Protein AF-A0AA35G969-F1 (afdb_monomer)

Nearest PDB structures (fol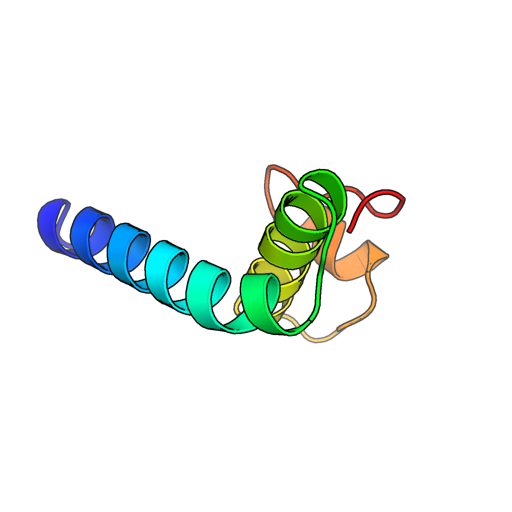dseek):
  4xz7-assembly1_B  TM=4.900E-01  e=9.683E+00  Streptococcus suis
  5c6g-assembly1_A  TM=3.850E-01  e=7.160E+00  Eremothecium gossypii ATCC 10895

Radius of gyration: 12.57 Å; Cα contacts (8 Å, |Δi|>4): 44; chains: 1; bounding box: 26×26×33 Å

Organism: NCBI:txid671077

Mean predicted aligned error: 3.73 Å

Secondary structure (DSSP, 8-state):
--HHHHHHHHHHHHHHHHHHHHHH--SHHHHHHHHHHHHHHHS--S--SHHHHHTTSTT--TT--

Foldseek 3Di:
DDPVVVVVVVVVLVVVLCVVCVVPDDDPLSSVLSSLLVVLVVDDDDDSQLVVSQVPDPNRDSVRD

Sequence (65 aa):
MNYQQGVALRELLEQFLAQILFAVCSRNQQHQRGSVYVRGLLLDGERKSVGAMAERIPDGNEQAM

Structure (mmCIF, N/CA/C/O backbone):
data_AF-A0AA35G969-F1
#
_entry.id   AF-A0AA35G969-F1
#
loop_
_atom_site.group_PDB
_atom_site.id
_atom_site.type_symbol
_atom_site.label_atom_id
_atom_site.label_alt_id
_atom_site.label_comp_id
_atom_site.label_asym_id
_atom_site.label_entity_id
_atom_site.label_seq_id
_atom_site.pdbx_PDB_ins_code
_atom_site.Cartn_x
_atom_site.Cartn_y
_atom_site.Cartn_z
_atom_site.occupancy
_atom_site.B_iso_or_equiv
_atom_site.auth_seq_id
_atom_site.auth_comp_id
_atom_site.auth_asym_id
_atom_site.auth_atom_id
_atom_site.pdbx_PDB_model_num
ATOM 1 N N . MET A 1 1 ? -11.599 1.585 17.264 1.00 65.44 1 MET A N 1
ATOM 2 C CA . MET A 1 1 ? -10.369 2.394 17.115 1.00 65.44 1 MET A CA 1
ATOM 3 C C . MET A 1 1 ? -10.700 3.836 17.472 1.00 65.44 1 MET A C 1
ATOM 5 O O . MET A 1 1 ? -11.725 4.317 17.007 1.00 65.44 1 MET A O 1
ATOM 9 N N . ASN A 1 2 ? -9.917 4.500 18.327 1.00 87.25 2 ASN A N 1
ATOM 10 C CA . ASN A 1 2 ? -10.140 5.915 18.652 1.00 87.25 2 ASN A CA 1
ATOM 11 C C . ASN A 1 2 ? -9.773 6.777 17.427 1.00 87.25 2 ASN A C 1
ATOM 13 O O . ASN A 1 2 ? -8.775 6.499 16.766 1.0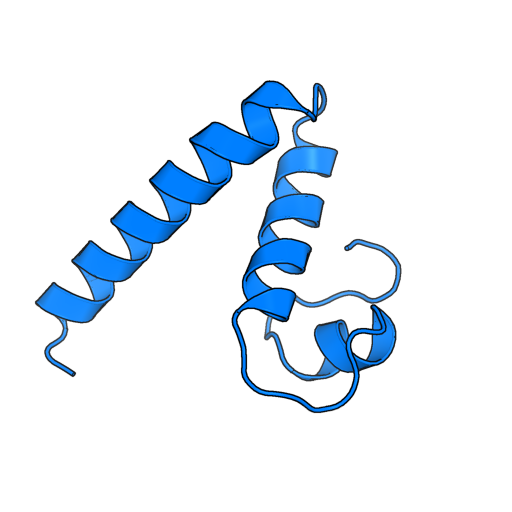0 87.25 2 ASN A O 1
ATOM 17 N N . TYR A 1 3 ? -10.558 7.812 17.116 1.00 82.81 3 TYR A N 1
ATOM 18 C CA . TYR A 1 3 ? -10.311 8.710 15.980 1.00 82.81 3 TYR A CA 1
ATOM 19 C C . TYR A 1 3 ? -8.878 9.273 15.976 1.00 82.81 3 TYR A C 1
ATOM 21 O O . TYR A 1 3 ? -8.214 9.259 14.944 1.00 82.81 3 TYR A O 1
ATOM 29 N N . GLN A 1 4 ? -8.364 9.657 17.150 1.00 87.12 4 GLN A N 1
ATOM 30 C CA . GLN A 1 4 ? -6.997 10.169 17.311 1.00 87.12 4 GLN A CA 1
ATOM 31 C C . GLN A 1 4 ? -5.931 9.120 16.955 1.00 87.12 4 GLN A C 1
ATOM 33 O O . GLN A 1 4 ? -4.928 9.436 16.322 1.00 87.12 4 GLN A O 1
ATOM 38 N N . GLN A 1 5 ? -6.178 7.849 17.289 1.00 87.62 5 GLN A N 1
ATOM 39 C CA . GLN A 1 5 ? -5.293 6.742 16.909 1.00 87.62 5 GLN A CA 1
ATOM 40 C C . GLN A 1 5 ? -5.312 6.514 15.392 1.00 87.62 5 GLN A C 1
ATOM 42 O O . GLN A 1 5 ? -4.275 6.234 14.801 1.00 87.62 5 GLN A O 1
ATOM 47 N N . GLY A 1 6 ? -6.478 6.664 14.754 1.00 89.12 6 GLY A N 1
ATOM 48 C CA . GLY A 1 6 ? -6.618 6.531 13.303 1.00 89.12 6 GLY A CA 1
ATOM 49 C C . GLY A 1 6 ? -5.908 7.637 12.516 1.00 89.12 6 GLY A C 1
ATOM 50 O O . GLY A 1 6 ? -5.366 7.366 11.447 1.00 89.12 6 GLY A O 1
ATOM 51 N N . VAL A 1 7 ? -5.885 8.865 13.042 1.00 93.25 7 VAL A N 1
ATOM 52 C CA . VAL A 1 7 ? -5.120 9.980 12.458 1.00 93.25 7 VAL A CA 1
ATOM 53 C C . VAL A 1 7 ? -3.618 9.731 12.603 1.00 93.25 7 VAL A C 1
ATOM 55 O O . VAL A 1 7 ? -2.916 9.716 11.597 1.00 93.25 7 VAL A O 1
ATOM 58 N N . ALA A 1 8 ? -3.143 9.421 13.812 1.00 94.69 8 ALA A N 1
ATOM 59 C CA . ALA A 1 8 ? -1.723 9.157 14.055 1.00 94.69 8 ALA A CA 1
ATOM 60 C C . ALA A 1 8 ? -1.186 7.982 13.217 1.00 94.69 8 ALA A C 1
ATOM 62 O O . ALA A 1 8 ? -0.084 8.041 12.675 1.00 94.69 8 ALA A O 1
ATOM 63 N N . LEU A 1 9 ? -1.980 6.916 13.059 1.00 93.62 9 LEU A N 1
ATOM 64 C CA . LEU A 1 9 ? -1.604 5.774 12.224 1.00 93.62 9 LEU A CA 1
ATOM 65 C C . LEU A 1 9 ? -1.484 6.156 10.743 1.00 93.62 9 LEU A C 1
ATOM 67 O O . LEU A 1 9 ? -0.605 5.652 10.046 1.00 93.62 9 LEU A O 1
ATOM 71 N N . ARG A 1 10 ? -2.353 7.049 10.259 1.00 91.94 10 ARG A N 1
ATOM 72 C CA . ARG A 1 10 ? -2.299 7.543 8.881 1.00 91.94 10 ARG A CA 1
ATOM 73 C C . ARG A 1 10 ? -1.035 8.353 8.632 1.00 91.94 10 ARG A C 1
ATOM 75 O O . ARG A 1 10 ? -0.348 8.093 7.654 1.00 91.94 10 ARG A O 1
ATOM 82 N N . GLU A 1 11 ? -0.701 9.265 9.538 1.00 95.94 11 GLU A N 1
ATOM 83 C CA . GLU A 1 11 ? 0.524 10.066 9.446 1.00 95.94 11 GLU A CA 1
ATOM 84 C C . GLU A 1 11 ? 1.779 9.187 9.490 1.00 95.94 11 GLU A C 1
ATOM 86 O O . GLU A 1 11 ? 2.726 9.414 8.737 1.00 95.94 11 GLU A O 1
ATOM 91 N N . LEU A 1 12 ? 1.781 8.153 10.338 1.00 96.12 12 LEU A N 1
ATOM 92 C CA . LEU A 1 12 ? 2.880 7.192 10.405 1.00 96.12 12 LEU A CA 1
ATOM 93 C C . LEU A 1 12 ? 3.034 6.423 9.087 1.00 96.12 12 LEU A C 1
ATOM 95 O O . LEU A 1 12 ? 4.148 6.248 8.593 1.00 96.12 12 LEU A O 1
ATOM 99 N N . LEU A 1 13 ? 1.917 5.977 8.508 1.00 94.25 13 LEU A N 1
ATOM 100 C CA . LEU A 1 13 ? 1.914 5.284 7.226 1.00 94.25 13 LEU A CA 1
ATOM 101 C C . LEU A 1 13 ? 2.424 6.192 6.100 1.00 94.25 13 LEU A C 1
ATOM 103 O O . LEU A 1 13 ? 3.241 5.756 5.297 1.00 94.25 13 LEU A O 1
ATOM 107 N N . GLU A 1 14 ? 2.000 7.454 6.056 1.00 94.31 14 GLU A N 1
ATOM 108 C CA . GLU A 1 14 ? 2.475 8.431 5.070 1.00 94.31 14 GLU A CA 1
ATOM 109 C C . GLU A 1 14 ? 3.986 8.682 5.190 1.00 94.31 14 GLU A C 1
ATOM 111 O O . GLU A 1 14 ? 4.687 8.690 4.177 1.00 94.31 14 GLU A O 1
ATOM 116 N N . GLN A 1 15 ? 4.512 8.801 6.413 1.00 96.00 15 GLN A N 1
ATOM 117 C CA . GLN A 1 15 ? 5.953 8.942 6.658 1.00 96.00 15 GLN A CA 1
ATOM 118 C C . GLN A 1 15 ? 6.743 7.707 6.211 1.00 96.00 15 GLN A C 1
ATOM 120 O O . GLN A 1 15 ? 7.771 7.834 5.545 1.00 96.00 15 GLN A O 1
ATOM 125 N N . PHE A 1 16 ? 6.249 6.511 6.534 1.00 94.81 16 PHE A N 1
ATOM 126 C CA . PHE A 1 16 ? 6.858 5.251 6.109 1.00 94.81 16 PHE A CA 1
ATOM 127 C C . PHE A 1 16 ? 6.888 5.122 4.580 1.00 94.81 16 PHE A C 1
ATOM 129 O O . PHE A 1 16 ? 7.922 4.796 3.992 1.00 94.81 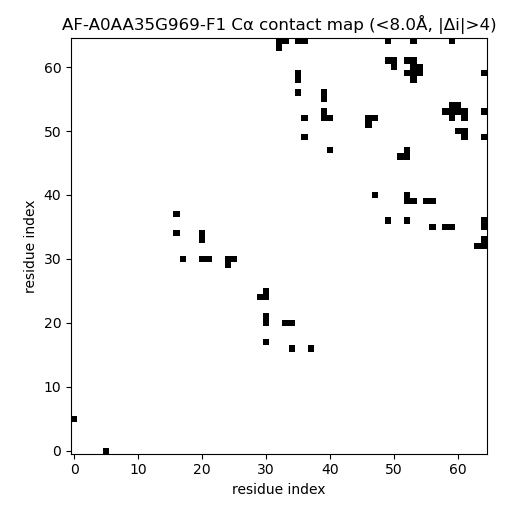16 PHE A O 1
ATOM 136 N N . LEU A 1 17 ? 5.769 5.430 3.919 1.00 95.06 17 LEU A N 1
ATOM 137 C CA . LEU A 1 17 ? 5.670 5.410 2.463 1.00 95.06 17 LEU A CA 1
ATOM 138 C C . LEU A 1 17 ? 6.616 6.426 1.829 1.00 95.06 17 LEU A C 1
ATOM 140 O O . LEU A 1 17 ? 7.290 6.090 0.859 1.00 95.06 17 LEU A O 1
ATOM 144 N N . ALA A 1 18 ? 6.724 7.633 2.389 1.00 94.06 18 ALA A N 1
ATOM 145 C CA . ALA A 1 18 ? 7.685 8.620 1.921 1.00 94.06 18 ALA A CA 1
ATOM 146 C C . ALA A 1 18 ? 9.125 8.090 2.039 1.00 94.06 18 ALA A C 1
ATOM 148 O O . ALA A 1 18 ? 9.873 8.131 1.064 1.00 94.06 18 ALA A O 1
ATOM 149 N N . GLN A 1 19 ? 9.503 7.514 3.181 1.00 95.12 19 GLN A N 1
ATOM 150 C CA . GLN A 1 19 ? 10.853 6.986 3.392 1.00 95.12 19 GLN A CA 1
ATOM 151 C C . GLN A 1 19 ? 11.246 5.929 2.348 1.00 95.12 19 GLN A C 1
ATOM 153 O O . GLN A 1 19 ? 12.368 5.947 1.844 1.00 95.12 19 GLN A O 1
ATOM 158 N N . ILE A 1 20 ? 10.325 5.028 2.001 1.00 94.12 20 ILE A N 1
ATOM 159 C CA . ILE A 1 20 ? 10.587 3.971 1.020 1.00 94.12 20 ILE A CA 1
ATOM 160 C C . ILE A 1 20 ? 10.539 4.520 -0.406 1.00 94.12 20 ILE A C 1
ATOM 162 O O . ILE A 1 20 ? 11.455 4.285 -1.191 1.00 94.12 20 ILE A O 1
ATOM 166 N N . LEU A 1 21 ? 9.481 5.252 -0.761 1.00 95.06 21 LEU A N 1
ATOM 167 C CA . LEU A 1 21 ? 9.218 5.641 -2.146 1.00 95.06 21 LEU A CA 1
ATOM 168 C C . LEU A 1 21 ? 10.162 6.741 -2.630 1.00 95.06 21 LEU A C 1
ATOM 170 O O . LEU A 1 21 ? 10.584 6.688 -3.781 1.00 95.06 21 LEU A O 1
ATOM 174 N N . PHE A 1 22 ? 10.567 7.692 -1.782 1.00 92.81 22 PHE A N 1
ATOM 175 C CA . PHE A 1 22 ? 11.566 8.691 -2.184 1.00 92.81 22 PHE A CA 1
ATOM 176 C C . PHE A 1 22 ? 12.949 8.077 -2.440 1.00 92.81 22 PHE A C 1
ATOM 178 O O . PHE A 1 22 ? 13.722 8.644 -3.208 1.00 92.81 22 PHE A O 1
ATOM 185 N N . ALA A 1 23 ? 13.254 6.916 -1.853 1.00 91.88 23 ALA A N 1
ATOM 186 C CA . ALA A 1 23 ? 14.517 6.223 -2.090 1.00 91.88 23 ALA A CA 1
ATOM 187 C C . ALA A 1 23 ? 14.558 5.482 -3.440 1.00 91.88 23 ALA A C 1
ATOM 189 O O . ALA A 1 23 ? 15.633 5.339 -4.019 1.00 91.88 23 ALA A O 1
ATOM 190 N N . VAL A 1 24 ? 13.412 5.009 -3.948 1.00 91.31 24 VAL A N 1
ATOM 191 C CA . VAL A 1 24 ? 13.349 4.137 -5.143 1.00 91.31 24 VAL A CA 1
ATOM 192 C C . VAL A 1 24 ? 12.658 4.766 -6.355 1.00 91.31 24 VAL A C 1
ATOM 194 O O . VAL A 1 24 ? 12.860 4.318 -7.482 1.00 91.31 24 VAL A O 1
ATOM 197 N N . CYS A 1 25 ? 11.855 5.807 -6.153 1.00 93.56 25 CYS A N 1
ATOM 198 C CA . CYS A 1 25 ? 11.066 6.454 -7.194 1.00 93.56 25 CYS A CA 1
ATOM 199 C C . CYS A 1 25 ? 11.454 7.928 -7.321 1.00 93.56 25 CYS A C 1
ATOM 201 O O . CYS A 1 25 ? 11.512 8.662 -6.337 1.00 93.56 25 CYS A O 1
ATOM 203 N N . SER A 1 26 ? 11.655 8.387 -8.554 1.00 91.19 26 SER A N 1
ATOM 204 C CA . SER A 1 26 ? 12.072 9.765 -8.850 1.00 91.19 26 SER A CA 1
ATOM 205 C C . SER A 1 26 ? 1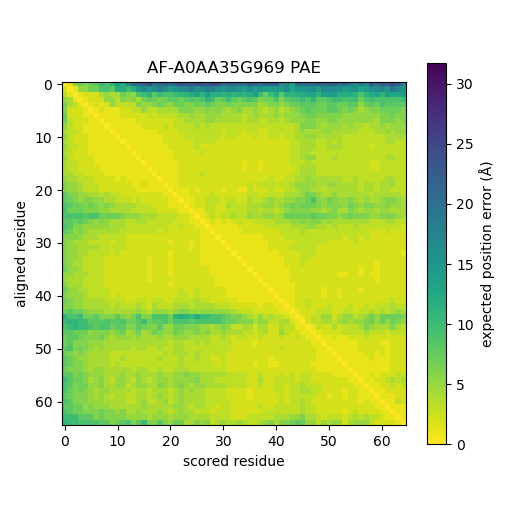0.921 10.671 -9.293 1.00 91.19 26 SER A C 1
ATOM 207 O O . SER A 1 26 ? 11.041 11.894 -9.263 1.00 91.19 26 SER A O 1
ATOM 209 N N . ARG A 1 27 ? 9.794 10.091 -9.722 1.00 93.94 27 ARG A N 1
ATOM 210 C CA . ARG A 1 27 ? 8.646 10.829 -10.271 1.00 93.94 27 ARG A CA 1
ATOM 211 C C . ARG A 1 27 ? 7.484 10.815 -9.287 1.00 93.94 27 ARG A C 1
ATOM 213 O O . ARG A 1 27 ? 7.110 9.753 -8.806 1.00 93.94 27 ARG A O 1
ATOM 220 N N . ASN A 1 28 ? 6.825 11.960 -9.109 1.00 91.44 28 ASN A N 1
ATOM 221 C CA . ASN A 1 28 ? 5.650 12.093 -8.236 1.00 91.44 28 ASN A CA 1
ATOM 222 C C . ASN A 1 28 ? 4.560 11.047 -8.555 1.00 91.44 28 ASN A C 1
ATOM 224 O O . ASN A 1 28 ? 4.045 10.382 -7.664 1.00 91.44 28 ASN A O 1
ATOM 228 N N . GLN A 1 29 ? 4.298 10.789 -9.840 1.00 94.00 29 GLN A N 1
ATOM 229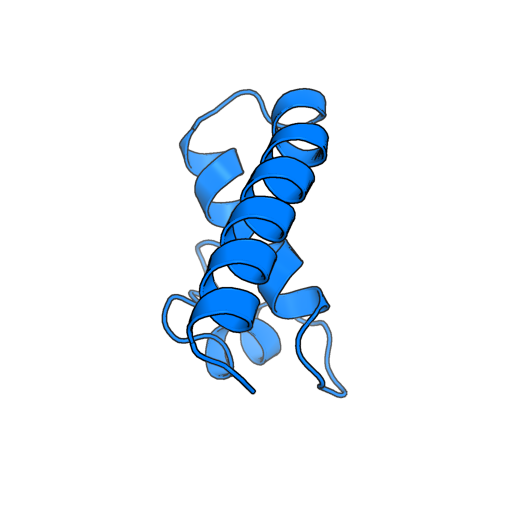 C CA . GLN A 1 29 ? 3.335 9.758 -10.235 1.00 94.00 29 GLN A CA 1
ATOM 230 C C . GLN A 1 29 ? 3.728 8.350 -9.752 1.00 94.00 29 GLN A C 1
ATOM 232 O O . GLN A 1 29 ? 2.855 7.563 -9.406 1.00 94.00 29 GLN A O 1
ATOM 237 N N . GLN A 1 30 ? 5.021 8.019 -9.698 1.00 93.69 30 GLN A N 1
ATOM 238 C CA . GLN A 1 30 ? 5.475 6.740 -9.143 1.00 93.69 30 GLN A CA 1
ATOM 239 C C . GLN A 1 30 ? 5.276 6.691 -7.623 1.00 93.69 30 GLN A C 1
ATOM 241 O O . GLN A 1 30 ? 4.922 5.640 -7.105 1.00 93.69 30 GLN A O 1
ATOM 246 N N . HIS A 1 31 ? 5.423 7.821 -6.919 1.00 94.00 31 HIS A N 1
ATOM 247 C CA . HIS A 1 31 ? 5.095 7.908 -5.490 1.00 94.00 31 HIS A CA 1
ATOM 248 C C . HIS A 1 31 ? 3.613 7.666 -5.244 1.00 94.00 31 HIS A C 1
ATOM 250 O O . HIS A 1 31 ? 3.257 6.882 -4.372 1.00 94.00 31 HIS A O 1
ATOM 256 N N . GLN A 1 32 ? 2.746 8.287 -6.042 1.00 92.88 32 GLN A N 1
ATOM 257 C CA . GLN A 1 32 ? 1.304 8.089 -5.927 1.00 92.88 32 GLN A CA 1
ATOM 258 C C . GLN A 1 32 ? 0.927 6.624 -6.174 1.00 92.88 32 GLN A C 1
ATOM 260 O O . GLN A 1 32 ? 0.305 6.010 -5.315 1.00 92.88 32 GLN A O 1
ATOM 265 N N . ARG A 1 33 ? 1.371 6.029 -7.287 1.00 94.69 33 ARG A N 1
ATOM 266 C CA . ARG A 1 33 ? 1.070 4.623 -7.621 1.00 94.69 33 ARG A CA 1
ATOM 267 C C . ARG A 1 33 ? 1.652 3.643 -6.602 1.00 94.69 33 ARG A C 1
ATOM 269 O O . ARG A 1 33 ? 0.931 2.803 -6.072 1.00 94.69 33 ARG A O 1
ATOM 276 N N . GLY A 1 34 ? 2.921 3.830 -6.238 1.00 94.56 34 GLY A N 1
ATOM 277 C CA . GLY A 1 34 ? 3.604 3.015 -5.236 1.00 94.56 34 GLY A CA 1
ATOM 278 C C . GLY A 1 34 ? 2.953 3.099 -3.854 1.00 94.56 34 GLY A C 1
ATOM 279 O O . GLY A 1 34 ? 2.857 2.088 -3.163 1.00 94.56 34 GLY A O 1
ATOM 280 N N . SER A 1 35 ? 2.431 4.267 -3.467 1.00 94.88 35 SER A N 1
ATOM 281 C CA . SER A 1 35 ? 1.657 4.436 -2.231 1.00 94.88 35 SER A CA 1
ATOM 282 C C . SER A 1 35 ? 0.388 3.578 -2.244 1.00 94.88 35 SER A C 1
ATOM 284 O O . SER A 1 35 ? 0.127 2.833 -1.295 1.00 94.88 35 SER A O 1
ATOM 286 N N . VAL A 1 36 ? -0.374 3.596 -3.344 1.00 95.00 36 VAL A N 1
ATOM 287 C CA . VAL A 1 36 ? -1.567 2.747 -3.491 1.00 95.00 36 VAL A CA 1
ATOM 288 C C . VAL A 1 36 ? -1.186 1.262 -3.471 1.00 95.00 36 VAL A C 1
ATOM 290 O O . VAL A 1 36 ? -1.822 0.489 -2.753 1.00 95.00 36 VAL A O 1
ATOM 293 N N . TYR A 1 37 ? -0.115 0.872 -4.169 1.00 93.94 37 TYR A N 1
ATOM 294 C CA . TYR A 1 37 ? 0.388 -0.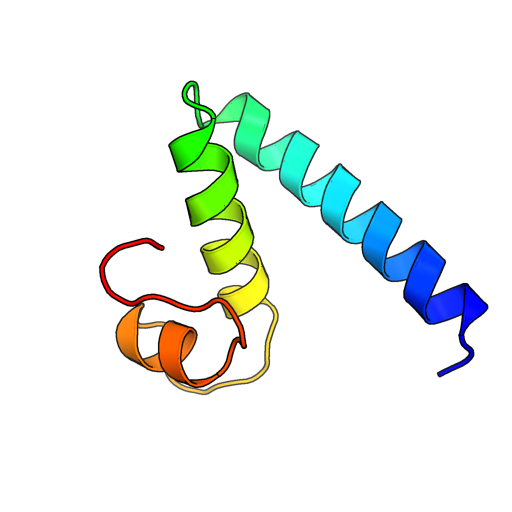505 -4.208 1.00 93.94 37 TYR A CA 1
ATOM 295 C C . TYR A 1 37 ? 0.786 -1.036 -2.822 1.00 93.94 37 TYR A C 1
ATOM 297 O O . TYR A 1 37 ? 0.324 -2.101 -2.413 1.00 93.94 37 TYR A O 1
ATOM 305 N N . VAL A 1 38 ? 1.590 -0.287 -2.059 1.00 93.81 38 VAL A N 1
ATOM 306 C CA . VAL A 1 38 ? 2.043 -0.711 -0.722 1.00 93.81 38 VAL A CA 1
ATOM 307 C C . VAL A 1 38 ? 0.874 -0.809 0.254 1.00 93.81 38 VAL A C 1
ATOM 309 O O . VAL A 1 38 ? 0.785 -1.786 0.991 1.00 93.81 38 VAL A O 1
ATOM 312 N N . ARG A 1 39 ? -0.073 0.138 0.234 1.00 93.06 39 ARG A N 1
ATOM 313 C CA . ARG A 1 39 ? -1.299 0.020 1.046 1.00 93.06 39 ARG A CA 1
ATOM 314 C C . ARG A 1 39 ? -2.104 -1.222 0.663 1.00 93.06 39 ARG A C 1
ATOM 316 O O . ARG A 1 39 ? -2.579 -1.926 1.546 1.00 93.06 39 ARG A O 1
ATOM 323 N N . GLY A 1 40 ? -2.190 -1.538 -0.630 1.00 93.44 40 GLY A N 1
ATOM 324 C CA . GLY A 1 40 ? -2.775 -2.789 -1.114 1.00 93.44 40 GLY A CA 1
ATOM 325 C C . GLY A 1 40 ? -2.067 -4.032 -0.564 1.00 93.44 40 GLY A C 1
ATOM 326 O O . GLY A 1 40 ? -2.722 -5.014 -0.243 1.00 93.44 40 GLY A O 1
ATOM 327 N N . LEU A 1 41 ? -0.749 -4.010 -0.372 1.00 93.00 41 LEU A N 1
ATOM 328 C CA . LEU A 1 41 ? -0.024 -5.127 0.251 1.00 93.00 41 LEU A CA 1
ATOM 329 C C . LEU A 1 41 ? -0.265 -5.262 1.762 1.00 93.00 41 LEU A C 1
ATOM 331 O O . LEU A 1 41 ? -0.078 -6.351 2.299 1.00 93.00 41 LEU A O 1
ATOM 335 N N . LEU A 1 42 ? -0.647 -4.175 2.434 1.00 91.31 42 LEU A N 1
ATOM 336 C CA . LEU A 1 42 ? -0.915 -4.143 3.875 1.00 91.31 42 LEU A CA 1
ATOM 337 C C . LEU A 1 42 ? -2.341 -4.573 4.235 1.00 91.31 42 LEU A C 1
ATOM 339 O O . LEU A 1 42 ? -2.592 -4.935 5.381 1.00 91.31 42 LEU A O 1
ATOM 343 N N . LEU A 1 43 ? -3.274 -4.510 3.283 1.00 90.12 43 LEU A N 1
ATOM 344 C CA . LEU A 1 43 ? -4.630 -5.016 3.469 1.00 90.12 43 LEU A CA 1
ATOM 345 C C . LEU A 1 43 ? -4.644 -6.544 3.402 1.00 90.12 43 LEU A C 1
ATOM 347 O O . LEU A 1 43 ? -3.989 -7.135 2.539 1.00 90.12 43 LEU A O 1
ATOM 351 N N . ASP A 1 44 ? -5.466 -7.165 4.245 1.00 91.06 44 ASP A N 1
ATOM 352 C CA . ASP A 1 44 ? -5.710 -8.604 4.192 1.00 91.06 44 ASP A CA 1
ATOM 353 C C . ASP A 1 44 ? -6.225 -9.034 2.808 1.00 91.06 44 ASP A C 1
ATOM 355 O O . ASP A 1 44 ? -6.990 -8.329 2.139 1.00 91.06 44 AS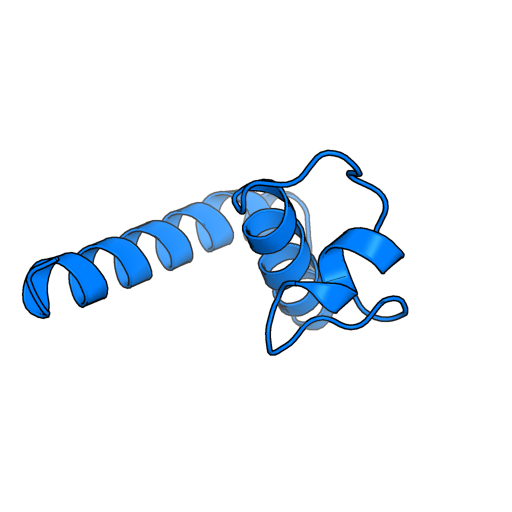P A O 1
ATOM 359 N N . GLY A 1 45 ? -5.780 -10.208 2.362 1.00 87.56 45 GLY A N 1
ATOM 360 C CA . GLY A 1 45 ? -6.195 -10.802 1.096 1.00 87.56 45 GLY A CA 1
ATOM 361 C C . GLY A 1 45 ? -5.291 -11.951 0.655 1.00 87.56 45 GLY A C 1
ATOM 362 O O . GLY A 1 45 ? -4.091 -11.959 0.923 1.00 87.56 45 GLY A O 1
ATOM 363 N N . GLU A 1 46 ? -5.865 -12.928 -0.048 1.00 88.19 46 GLU A N 1
ATOM 364 C CA . GLU A 1 46 ? -5.124 -14.105 -0.525 1.00 88.19 46 GLU A CA 1
ATOM 365 C C . GLU A 1 46 ? -4.255 -13.791 -1.754 1.00 88.19 46 GLU A C 1
ATOM 367 O O . GLU A 1 46 ? -3.094 -14.197 -1.837 1.00 88.19 46 GLU A O 1
ATOM 372 N N . ARG A 1 47 ? -4.798 -13.041 -2.725 1.00 92.94 47 ARG A N 1
ATOM 373 C CA . ARG A 1 47 ? -4.122 -12.746 -3.999 1.00 92.94 47 ARG A CA 1
ATOM 374 C C . ARG A 1 47 ? -3.399 -11.399 -3.964 1.00 92.94 47 ARG A C 1
ATOM 376 O O . ARG A 1 47 ? -4.012 -10.350 -3.781 1.00 92.94 47 ARG A O 1
ATOM 383 N N . LYS A 1 48 ? -2.090 -11.431 -4.239 1.00 91.12 48 LYS A N 1
ATOM 384 C CA . LYS A 1 48 ? -1.200 -10.251 -4.305 1.00 91.12 48 LYS A CA 1
ATOM 385 C C . LYS A 1 48 ? -1.040 -9.660 -5.714 1.00 91.12 48 LYS A C 1
ATOM 387 O O . LYS A 1 48 ? -0.180 -8.817 -5.935 1.00 91.12 48 LYS A O 1
ATOM 392 N N . SER A 1 49 ? -1.832 -10.116 -6.684 1.00 94.00 49 SER A N 1
ATOM 393 C CA . SER A 1 49 ? -1.863 -9.536 -8.033 1.00 94.00 49 SER A CA 1
ATOM 394 C C . SER A 1 49 ? -2.470 -8.137 -8.006 1.00 94.00 49 SER A C 1
ATOM 396 O O . SER A 1 49 ? -3.461 -7.939 -7.303 1.00 94.00 49 SER A O 1
ATOM 398 N N . VAL A 1 50 ? -1.959 -7.222 -8.831 1.00 93.25 50 VAL A N 1
ATOM 399 C CA . VAL A 1 50 ? -2.423 -5.827 -8.913 1.00 93.25 50 VAL A CA 1
ATOM 400 C C . VAL A 1 50 ? -3.943 -5.716 -9.102 1.00 93.25 50 VAL A C 1
ATOM 402 O O . VAL A 1 50 ? -4.566 -4.989 -8.336 1.00 93.25 50 VAL A O 1
ATOM 405 N N . GLY A 1 51 ? -4.558 -6.499 -9.998 1.00 94.94 51 GLY A N 1
ATOM 406 C CA . GLY A 1 51 ? -6.020 -6.510 -10.181 1.00 94.94 51 GLY A CA 1
ATOM 407 C C . GLY A 1 51 ? -6.791 -6.817 -8.891 1.00 94.94 51 GLY A C 1
ATOM 408 O O . GLY A 1 51 ? -7.591 -6.008 -8.432 1.00 94.94 51 GLY A O 1
ATOM 409 N N . ALA A 1 52 ? -6.447 -7.914 -8.208 1.00 94.38 52 ALA A N 1
ATOM 410 C CA . ALA A 1 52 ? -7.045 -8.256 -6.911 1.00 94.38 52 ALA A CA 1
ATOM 411 C C . ALA A 1 52 ? -6.748 -7.232 -5.794 1.00 94.38 52 ALA A C 1
ATOM 413 O O . ALA A 1 52 ? -7.447 -7.204 -4.785 1.00 94.38 52 ALA A O 1
ATOM 414 N N . MET A 1 53 ? -5.693 -6.416 -5.911 1.00 95.19 53 MET A N 1
ATOM 415 C CA . MET A 1 53 ? -5.423 -5.319 -4.967 1.00 95.19 53 MET A CA 1
ATOM 416 C C . MET A 1 53 ? -6.267 -4.087 -5.267 1.00 95.19 53 MET A C 1
ATOM 418 O O . MET A 1 53 ? -6.768 -3.451 -4.342 1.00 95.19 53 MET A O 1
ATOM 422 N N . ALA A 1 54 ? -6.436 -3.771 -6.549 1.00 95.38 54 ALA A N 1
ATOM 423 C CA . ALA A 1 54 ? -7.225 -2.641 -7.003 1.00 95.38 54 ALA A CA 1
ATOM 424 C C . ALA A 1 54 ? -8.702 -2.782 -6.605 1.00 95.38 54 ALA A C 1
ATOM 426 O O . ALA A 1 54 ? -9.315 -1.798 -6.214 1.00 95.38 54 ALA A O 1
ATOM 427 N N . GLU A 1 55 ? -9.248 -4.003 -6.611 1.00 94.12 55 GLU A N 1
ATOM 428 C CA . GLU A 1 55 ? -10.641 -4.274 -6.215 1.00 94.12 55 GLU A CA 1
ATOM 429 C C . GLU A 1 55 ? -10.953 -3.966 -4.739 1.00 94.12 55 GLU A C 1
ATOM 431 O O . GLU A 1 55 ? -12.106 -3.717 -4.392 1.00 94.12 55 GLU A O 1
ATOM 436 N N . ARG A 1 56 ? -9.951 -3.990 -3.851 1.00 90.94 56 ARG A N 1
ATOM 437 C CA . ARG A 1 56 ? -10.147 -3.885 -2.391 1.00 90.94 56 ARG A CA 1
ATOM 438 C C . ARG A 1 56 ? -9.771 -2.539 -1.789 1.00 90.94 56 ARG A C 1
ATOM 440 O O . ARG A 1 56 ? -10.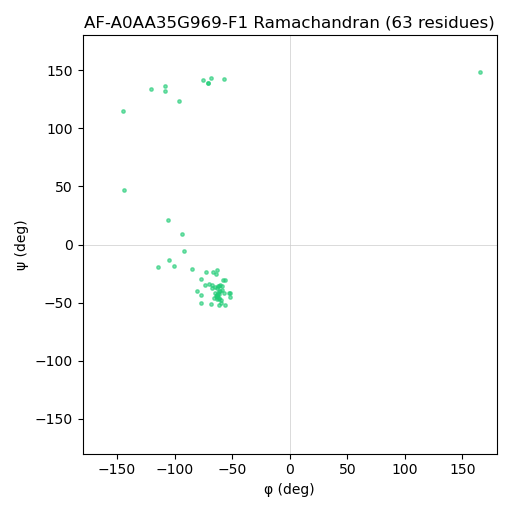119 -2.282 -0.638 1.00 90.94 56 ARG A O 1
ATOM 447 N N . ILE A 1 57 ? -9.069 -1.686 -2.532 1.00 91.56 57 ILE A N 1
ATOM 448 C CA . ILE A 1 57 ? -8.669 -0.360 -2.059 1.00 91.56 57 ILE A CA 1
ATOM 449 C C . ILE A 1 57 ? -9.492 0.726 -2.775 1.00 91.56 57 ILE A C 1
ATOM 451 O O . ILE A 1 57 ? -9.612 0.671 -3.996 1.00 91.56 57 ILE A O 1
ATOM 455 N N . PRO A 1 58 ? -10.078 1.711 -2.061 1.00 91.75 58 PRO A N 1
ATOM 456 C CA . PRO A 1 58 ? -11.026 2.660 -2.663 1.00 91.75 58 PRO A CA 1
ATOM 457 C C . PRO A 1 58 ? -10.491 3.474 -3.851 1.00 91.75 58 PRO A C 1
ATOM 459 O O . PRO A 1 58 ? -11.251 3.850 -4.735 1.00 91.75 58 PRO A O 1
ATOM 462 N N . ASP A 1 59 ? -9.193 3.763 -3.866 1.00 93.50 59 ASP A N 1
ATOM 463 C CA . ASP A 1 59 ? -8.464 4.489 -4.914 1.00 93.50 59 ASP A CA 1
ATOM 464 C C . ASP A 1 59 ? -7.580 3.554 -5.766 1.00 93.50 59 ASP A C 1
ATOM 466 O O . ASP A 1 59 ? -6.619 3.988 -6.402 1.00 93.50 59 ASP A O 1
ATOM 470 N N . GLY A 1 60 ? -7.899 2.259 -5.770 1.00 93.62 60 GLY A N 1
ATOM 471 C CA . GLY A 1 60 ? -7.205 1.235 -6.535 1.00 93.62 60 GLY A CA 1
ATOM 472 C C 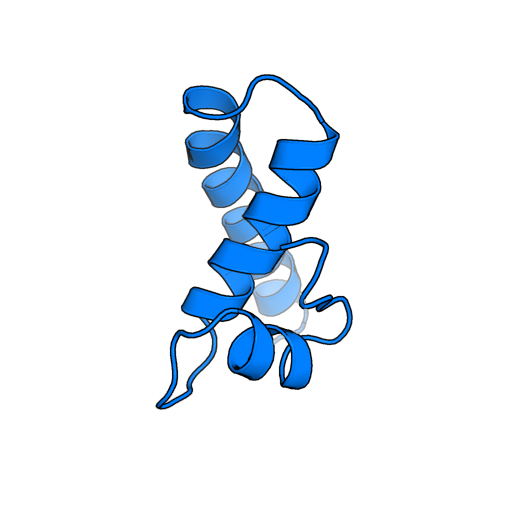. GLY A 1 60 ? -7.470 1.341 -8.029 1.00 93.62 60 GLY A C 1
ATOM 473 O O . GLY A 1 60 ? -8.596 1.560 -8.469 1.00 93.62 60 GLY A O 1
ATOM 474 N N . ASN A 1 61 ? -6.425 1.152 -8.830 1.00 95.06 61 ASN A N 1
ATOM 475 C CA . ASN A 1 61 ? -6.532 1.111 -10.281 1.00 95.06 61 ASN A CA 1
ATOM 476 C C . ASN A 1 61 ? -5.536 0.097 -10.835 1.00 95.06 61 ASN A C 1
ATOM 478 O O . ASN A 1 61 ? -4.330 0.311 -10.759 1.00 95.06 61 ASN A O 1
ATOM 482 N N . GLU A 1 62 ? -6.040 -0.978 -11.440 1.00 94.50 62 GLU A N 1
ATOM 483 C CA . GLU A 1 62 ? -5.204 -2.067 -11.952 1.00 94.50 62 GLU A CA 1
ATOM 484 C C . GLU A 1 62 ? -4.132 -1.599 -12.955 1.00 94.50 62 GLU A C 1
ATOM 486 O O . GLU A 1 62 ? -3.048 -2.167 -13.023 1.00 94.50 62 GLU A O 1
ATOM 491 N N . GLN A 1 63 ? -4.410 -0.530 -13.704 1.00 92.44 63 GLN A N 1
ATOM 492 C CA . GLN A 1 63 ? -3.504 0.035 -14.709 1.00 92.44 63 GLN A CA 1
ATOM 493 C C . GLN A 1 63 ? -2.589 1.138 -14.152 1.00 92.44 63 GLN A C 1
ATOM 495 O O . GLN A 1 63 ? -1.745 1.683 -14.868 1.00 92.44 63 GLN A O 1
ATOM 500 N N . ALA A 1 64 ? -2.785 1.536 -12.894 1.00 87.69 64 ALA A N 1
ATOM 501 C CA . ALA A 1 64 ? -2.111 2.675 -12.285 1.00 87.69 64 ALA A CA 1
ATOM 502 C C . ALA A 1 64 ? -1.777 2.432 -10.803 1.00 87.69 64 ALA A C 1
ATOM 504 O O . ALA A 1 64 ? -1.980 3.316 -9.971 1.00 87.69 64 ALA A O 1
ATOM 505 N N . MET A 1 65 ? -1.218 1.258 -10.507 1.00 86.88 65 MET A N 1
ATOM 506 C CA . MET A 1 65 ? -0.614 0.861 -9.229 1.00 86.88 65 MET A CA 1
ATOM 507 C C . MET A 1 65 ? 0.733 0.202 -9.509 1.00 86.88 65 MET A C 1
ATOM 509 O O . MET A 1 65 ? 1.698 0.552 -8.797 1.00 86.88 65 MET A O 1
#

InterPro domains:
  IPR038721 Transposase IS701-like, DDE domain [PF13546] (21-65)

pLDDT: mean 92.25, std 4.28, range [65.44, 96.12]

Solvent-accessible surface area (backbone atoms only — not comparable to full-atom values): 3847 Å² total; per-residue (Å²): 133,58,70,71,57,56,52,54,51,49,56,51,51,53,53,52,45,47,64,55,36,65,72,78,39,93,46,70,68,49,41,56,18,45,46,53,40,54,54,38,69,71,47,91,73,90,60,88,49,58,57,63,28,19,77,75,38,98,86,44,37,62,92,60,77